Protein AF-A0A8B7E7L0-F1 (afdb_monomer)

Secondary structure (DSSP, 8-state):
-EE-TTT--EES-HHHHHHHTS---HHHHHHHHHHTT-S-----------------EE--STT---EES-HHHHHHSTTT-PPSSHHHHHHHHH-PBPPGGG--S---PPPP------PPP-

pLDDT: mean 72.21, std 15.39, range [36.0, 90.44]

Foldseek 3Di:
DDAAPPPRDDDPDQLVCCCPPVVDDNVVSVVVCVVVVVDDPPPPPPPPVPPPPLQFWAQPDPPGRATGSDVLVVCCDPVNVDDPDPVSVVRVVSIDGDDPVPDDDDDDHDDDDPDDPDDDDD

Sequence (122 aa):
MKVCPVCKWEVDDLPCHVREADNWSLESSLAVICQFRLRKQMKKKEKTKWKNLHYKKMCPLPNCYAVTKNIGEHLKSKKHGIKIGDEYYSLLKSAKHFDFNLNPKNIQESPKKFWFVLSPKK

Mean predicted aligned error: 17.68 Å

Solvent-accessible surface area (backbone atoms only — not comparable to full-atom values): 7968 Å² total; per-residue (Å²): 125,42,68,36,90,84,81,64,45,79,33,86,56,52,61,58,46,42,38,71,76,68,65,40,51,71,67,58,38,50,49,49,40,60,74,70,55,74,53,84,76,73,71,78,72,72,78,69,76,72,78,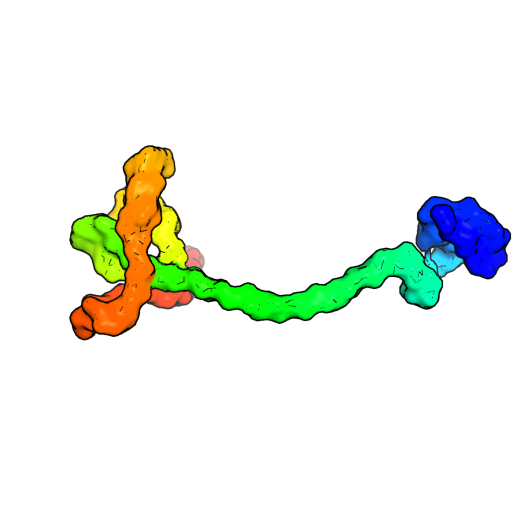80,73,62,59,38,26,34,49,65,51,89,98,40,84,49,67,34,69,51,58,73,60,52,41,49,30,91,88,60,56,50,62,92,50,73,68,46,54,51,45,61,67,63,36,47,73,58,57,85,91,76,64,76,99,76,72,78,73,73,78,74,86,75,79,82,86,74,80,87,78,132

Radius of gyration: 28.53 Å; Cα contacts (8 Å, |Δi|>4): 105; chains: 1; bounding box: 50×34×70 Å

Structure (mmCIF, N/CA/C/O backbone):
data_AF-A0A8B7E7L0-F1
#
_entry.id   AF-A0A8B7E7L0-F1
#
loop_
_atom_site.group_PDB
_atom_site.id
_atom_site.type_symbol
_atom_site.label_atom_id
_atom_site.label_alt_id
_atom_site.label_comp_id
_atom_site.label_asym_id
_atom_site.label_entity_id
_atom_site.label_seq_id
_atom_site.pdbx_PDB_ins_code
_atom_site.Cartn_x
_atom_site.Cartn_y
_atom_site.Cartn_z
_atom_site.occupancy
_atom_site.B_iso_or_equiv
_atom_site.auth_seq_id
_atom_site.auth_comp_id
_atom_site.auth_asym_id
_atom_site.auth_atom_id
_atom_site.pdbx_PDB_model_num
ATOM 1 N N . MET A 1 1 ? 7.589 -15.080 -34.681 1.00 61.31 1 MET A N 1
ATOM 2 C CA . MET A 1 1 ? 8.876 -14.783 -35.338 1.00 61.31 1 MET A CA 1
ATOM 3 C C . MET A 1 1 ? 8.735 -13.466 -36.088 1.00 61.31 1 MET A C 1
ATOM 5 O O . MET A 1 1 ? 7.628 -13.163 -36.530 1.00 61.31 1 MET A O 1
ATOM 9 N N . LYS A 1 2 ? 9.774 -12.626 -36.114 1.00 71.31 2 LYS A N 1
ATOM 10 C CA . LYS A 1 2 ? 9.740 -11.278 -36.709 1.00 71.31 2 LYS A CA 1
ATOM 11 C C . LYS A 1 2 ? 10.764 -11.219 -37.839 1.00 71.31 2 LYS A C 1
ATOM 13 O O . LYS A 1 2 ? 11.889 -11.653 -37.644 1.00 71.31 2 LYS A O 1
ATOM 18 N N . VAL A 1 3 ? 10.392 -10.673 -38.992 1.00 79.69 3 VAL A N 1
ATOM 19 C CA . VAL A 1 3 ? 11.320 -10.513 -40.121 1.00 79.69 3 VAL A CA 1
ATOM 20 C C . VAL A 1 3 ? 12.062 -9.189 -39.981 1.00 79.69 3 VAL A C 1
ATOM 22 O O . VAL A 1 3 ? 11.444 -8.149 -39.733 1.00 79.69 3 VAL A O 1
ATOM 25 N N . CYS A 1 4 ? 13.381 -9.218 -40.140 1.00 77.00 4 CYS A N 1
ATOM 26 C CA . CYS A 1 4 ? 14.191 -8.012 -40.161 1.00 77.00 4 CYS A CA 1
ATOM 27 C C . CYS A 1 4 ? 13.960 -7.204 -41.448 1.00 77.00 4 CYS A C 1
ATOM 29 O O . CYS A 1 4 ? 14.048 -7.765 -42.538 1.00 77.00 4 C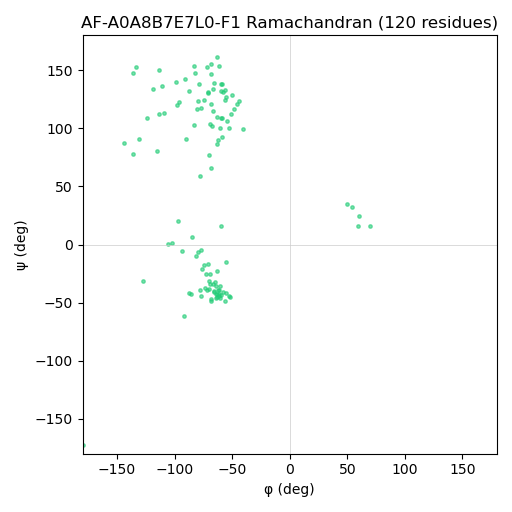YS A O 1
ATOM 31 N N . PRO A 1 5 ? 13.701 -5.884 -41.370 1.00 73.62 5 PRO A N 1
ATOM 32 C CA . PRO A 1 5 ? 13.477 -5.067 -42.562 1.00 73.62 5 PRO A CA 1
ATOM 33 C C . PRO A 1 5 ? 14.748 -4.826 -43.391 1.00 73.62 5 PRO A C 1
ATOM 35 O O . PRO A 1 5 ? 14.636 -4.431 -44.548 1.00 73.62 5 PRO A O 1
ATOM 38 N N . VAL A 1 6 ? 15.935 -5.056 -42.818 1.00 75.81 6 VAL A N 1
ATOM 39 C CA . VAL A 1 6 ? 17.230 -4.812 -43.473 1.00 75.81 6 VAL A CA 1
ATOM 40 C C . VAL A 1 6 ? 17.715 -6.075 -44.181 1.00 75.81 6 VAL A C 1
ATOM 42 O O . VAL A 1 6 ? 17.821 -6.101 -45.405 1.00 75.81 6 VAL A O 1
ATOM 45 N N . CYS A 1 7 ? 17.933 -7.153 -43.429 1.00 79.19 7 CYS A N 1
ATOM 46 C CA . CYS A 1 7 ? 18.496 -8.401 -43.952 1.00 79.19 7 CYS A CA 1
ATOM 47 C C . CYS A 1 7 ? 17.439 -9.441 -44.377 1.00 79.19 7 CYS A C 1
ATOM 49 O O . CYS A 1 7 ? 17.788 -10.479 -44.933 1.00 79.19 7 CYS A O 1
ATOM 51 N N . LYS A 1 8 ? 16.144 -9.178 -44.131 1.00 80.25 8 LYS A N 1
ATOM 52 C CA . LYS A 1 8 ? 15.006 -10.072 -44.438 1.00 80.25 8 LYS A CA 1
ATOM 53 C C . LYS A 1 8 ? 15.058 -11.448 -43.764 1.00 80.25 8 LYS A C 1
ATOM 55 O O . LYS A 1 8 ? 14.307 -12.338 -44.152 1.00 80.25 8 LYS A O 1
ATOM 60 N N . TRP A 1 9 ? 15.895 -11.628 -42.744 1.00 82.81 9 TRP A N 1
ATOM 61 C CA . TRP A 1 9 ? 15.937 -12.861 -41.959 1.00 82.81 9 TRP A CA 1
ATOM 62 C C . TRP A 1 9 ? 14.853 -12.893 -40.886 1.00 82.81 9 TRP A C 1
ATOM 64 O O . TRP A 1 9 ? 14.474 -11.861 -40.323 1.00 82.81 9 TRP A O 1
ATOM 74 N N . GLU A 1 10 ? 14.356 -14.094 -40.604 1.00 81.56 10 GLU A N 1
ATOM 75 C CA . GLU A 1 10 ? 13.456 -14.346 -39.486 1.00 81.56 10 GLU A CA 1
ATOM 76 C C . GLU A 1 10 ? 14.252 -14.459 -38.190 1.00 81.56 10 GLU A C 1
ATOM 78 O O . GLU A 1 10 ? 15.165 -15.271 -38.069 1.00 81.56 10 GLU A O 1
ATOM 83 N N . VAL A 1 11 ? 13.899 -13.622 -37.217 1.00 78.81 11 VAL A N 1
ATOM 84 C CA . VAL A 1 11 ? 14.577 -13.539 -35.925 1.00 78.81 11 VAL A CA 1
ATOM 85 C C . VAL A 1 11 ? 13.568 -13.451 -34.783 1.00 78.81 11 VAL A C 1
ATOM 87 O O . VAL A 1 11 ? 12.478 -12.876 -34.910 1.00 78.81 11 VAL A O 1
ATOM 90 N N . ASP A 1 12 ? 13.929 -14.023 -33.637 1.00 75.81 12 ASP A N 1
ATOM 91 C CA . ASP A 1 12 ? 13.108 -13.965 -32.424 1.00 75.81 12 ASP A CA 1
ATOM 92 C C . ASP A 1 12 ? 13.223 -12.603 -31.728 1.00 75.81 12 ASP A C 1
ATOM 94 O O . ASP A 1 12 ? 12.208 -11.986 -31.378 1.00 75.81 12 ASP A O 1
ATOM 98 N N . ASP A 1 13 ? 14.450 -12.086 -31.613 1.00 76.88 13 ASP A N 1
ATOM 99 C CA . ASP A 1 13 ? 14.747 -10.782 -31.018 1.00 76.88 13 ASP A CA 1
ATOM 100 C C . ASP A 1 13 ? 15.328 -9.797 -32.041 1.00 76.88 13 ASP A C 1
ATOM 102 O O . ASP A 1 13 ? 16.534 -9.560 -32.129 1.00 76.88 13 ASP A O 1
ATOM 106 N N . LEU A 1 14 ? 14.431 -9.196 -32.826 1.00 78.25 14 LEU A N 1
ATOM 107 C CA . LEU A 1 14 ? 14.784 -8.180 -33.818 1.00 78.25 14 LEU A CA 1
ATOM 108 C C . LEU A 1 14 ? 15.639 -7.009 -33.271 1.00 78.25 14 LEU A C 1
ATOM 110 O O . LEU A 1 14 ? 16.605 -6.646 -33.935 1.00 78.25 14 LEU A O 1
ATOM 114 N N . PRO A 1 15 ? 15.337 -6.404 -32.102 1.00 76.81 15 PRO A N 1
ATOM 115 C CA . PRO A 1 15 ? 16.190 -5.378 -31.498 1.00 76.81 15 PRO A CA 1
ATOM 116 C C . PRO A 1 15 ? 17.656 -5.790 -31.335 1.00 76.81 15 PRO A C 1
ATOM 118 O O . PRO A 1 15 ? 18.546 -4.986 -31.607 1.00 76.81 15 PRO A O 1
ATOM 121 N N . CYS A 1 16 ? 17.895 -7.012 -30.854 1.00 82.06 16 CYS A N 1
ATOM 122 C CA . CYS A 1 16 ? 19.243 -7.533 -30.646 1.00 82.06 16 CYS A CA 1
ATOM 123 C C . CYS A 1 16 ? 19.931 -7.746 -31.994 1.00 82.06 16 CYS A C 1
ATOM 125 O O . CYS A 1 16 ? 21.011 -7.216 -32.237 1.00 82.06 16 CYS A O 1
ATOM 127 N N . HIS A 1 17 ? 19.224 -8.406 -32.912 1.00 84.88 17 HIS A N 1
ATOM 128 C CA . HIS A 1 17 ? 19.721 -8.706 -34.246 1.00 84.88 17 HIS A CA 1
ATOM 129 C C . HIS A 1 17 ? 20.160 -7.455 -35.021 1.00 84.88 17 HIS A C 1
ATOM 131 O O . HIS A 1 17 ? 21.266 -7.411 -35.541 1.00 84.88 17 HIS A O 1
ATOM 137 N N . VAL A 1 18 ? 19.335 -6.409 -35.050 1.00 83.12 18 VAL A N 1
ATOM 138 C CA . VAL A 1 18 ? 19.625 -5.180 -35.810 1.00 83.12 18 VAL A CA 1
ATOM 139 C C . VAL A 1 18 ? 20.796 -4.386 -35.199 1.00 83.12 18 VAL A C 1
ATOM 141 O O . VAL A 1 18 ? 21.500 -3.658 -35.897 1.00 83.12 18 VAL A O 1
ATOM 144 N N . ARG A 1 19 ? 21.056 -4.538 -33.894 1.00 81.62 19 ARG A N 1
ATOM 145 C CA . ARG A 1 19 ? 22.224 -3.928 -33.239 1.00 81.62 19 ARG A CA 1
ATOM 146 C C . ARG A 1 19 ? 23.517 -4.689 -33.518 1.00 81.62 19 ARG A C 1
ATOM 148 O O . ARG A 1 19 ? 24.546 -4.050 -33.689 1.00 81.62 19 ARG A O 1
ATOM 155 N N . GLU A 1 20 ? 23.463 -6.017 -33.539 1.00 84.62 20 GLU A N 1
ATOM 156 C CA . GLU A 1 20 ? 24.647 -6.874 -33.680 1.00 84.62 20 GLU A CA 1
ATOM 157 C C . GLU A 1 20 ? 25.027 -7.140 -35.141 1.00 84.62 20 GLU A C 1
ATOM 159 O O . GLU A 1 20 ? 26.205 -7.100 -35.478 1.00 84.62 20 GLU A O 1
ATOM 164 N N . ALA A 1 21 ? 24.046 -7.393 -36.012 1.00 83.25 21 ALA A N 1
ATOM 165 C CA . ALA A 1 21 ? 24.279 -7.712 -37.419 1.00 83.25 21 ALA A CA 1
ATOM 166 C C . ALA A 1 21 ? 24.411 -6.453 -38.288 1.00 83.25 21 ALA A C 1
ATOM 168 O O . ALA A 1 21 ? 25.299 -6.377 -39.133 1.00 83.25 21 ALA A O 1
ATOM 169 N N . ASP A 1 22 ? 23.555 -5.452 -38.057 1.00 77.19 22 ASP A N 1
ATOM 170 C CA . ASP A 1 22 ? 23.482 -4.253 -38.901 1.00 77.19 22 ASP A CA 1
ATOM 171 C C . ASP A 1 22 ? 24.175 -3.021 -38.275 1.00 77.19 22 ASP A C 1
ATOM 173 O O . ASP A 1 22 ? 24.181 -1.947 -38.875 1.00 77.19 22 ASP A O 1
ATOM 177 N N . ASN A 1 23 ? 24.781 -3.148 -37.083 1.00 84.38 23 ASN A N 1
ATOM 178 C CA . ASN A 1 23 ? 25.456 -2.064 -36.341 1.00 84.38 23 ASN A CA 1
ATOM 179 C C . ASN A 1 23 ? 24.584 -0.821 -36.095 1.00 84.38 23 ASN A C 1
ATOM 181 O O . ASN A 1 23 ? 25.067 0.315 -36.061 1.00 84.38 23 ASN A O 1
ATOM 185 N N . TRP A 1 24 ? 23.277 -1.008 -35.923 1.00 83.88 24 TRP A N 1
ATOM 186 C CA . TRP A 1 24 ? 22.395 0.122 -35.668 1.00 83.88 24 TRP A CA 1
ATOM 187 C C . TRP A 1 24 ? 22.643 0.743 -34.298 1.00 83.88 24 TRP A C 1
ATOM 189 O O . TRP A 1 24 ? 22.888 0.062 -33.298 1.00 83.88 24 TRP A O 1
ATOM 199 N N . SER A 1 25 ? 22.462 2.062 -34.237 1.00 84.38 25 SER A N 1
ATOM 200 C CA . SER A 1 25 ? 22.408 2.767 -32.962 1.00 84.38 25 SER A CA 1
ATOM 201 C C . SER A 1 25 ? 21.227 2.269 -32.117 1.00 84.38 25 SER A C 1
ATOM 203 O O . SER A 1 25 ? 20.196 1.819 -32.636 1.00 84.38 25 SER A O 1
ATOM 205 N N . LEU A 1 26 ? 21.350 2.385 -30.791 1.00 80.19 26 LEU A N 1
ATOM 206 C CA . LEU A 1 26 ? 20.265 2.034 -29.874 1.00 80.19 26 LEU A CA 1
ATOM 207 C C . LEU A 1 26 ? 18.980 2.800 -30.224 1.00 80.19 26 LEU A C 1
ATOM 209 O O . LEU A 1 26 ? 17.903 2.209 -30.257 1.00 80.19 26 LEU A O 1
ATOM 213 N N . GLU A 1 27 ? 19.097 4.084 -30.551 1.00 80.56 27 GLU A N 1
ATOM 214 C CA . GLU A 1 27 ? 17.965 4.940 -30.900 1.00 80.56 27 GLU A CA 1
ATOM 215 C C . GLU A 1 27 ? 17.267 4.474 -32.187 1.00 80.56 27 GLU A C 1
ATOM 217 O O . GLU A 1 27 ? 16.048 4.287 -32.199 1.00 80.56 27 GLU A O 1
ATOM 222 N N . SER A 1 28 ? 18.040 4.162 -33.232 1.00 79.88 28 SER A N 1
ATOM 223 C CA . SER A 1 28 ? 17.521 3.624 -34.497 1.00 79.88 28 SER A CA 1
ATOM 224 C C . SER A 1 28 ? 16.851 2.260 -34.302 1.00 79.88 28 SER A C 1
ATOM 226 O O . SER A 1 28 ? 15.762 2.017 -34.828 1.00 79.88 28 SER A O 1
ATOM 228 N N . SER A 1 29 ? 17.457 1.378 -33.497 1.00 78.44 29 SER A N 1
ATOM 229 C CA . SER A 1 29 ? 16.891 0.053 -33.203 1.00 78.44 29 SER A CA 1
ATOM 230 C C . SER A 1 29 ? 15.543 0.163 -32.476 1.00 78.44 29 SER A C 1
ATOM 232 O O . SER A 1 29 ? 14.593 -0.554 -32.795 1.00 78.44 29 SER A O 1
ATOM 234 N N . LEU A 1 30 ? 15.410 1.122 -31.552 1.00 75.81 30 LEU A N 1
ATOM 235 C CA . LEU A 1 30 ? 14.167 1.388 -30.830 1.00 75.81 30 LEU A CA 1
ATOM 236 C C . LEU A 1 30 ? 13.090 2.007 -31.728 1.00 75.81 30 LEU A C 1
ATOM 238 O O . LEU A 1 30 ? 11.917 1.633 -31.616 1.00 75.81 30 LEU A O 1
ATOM 242 N N . ALA A 1 31 ? 13.475 2.903 -32.640 1.00 77.94 31 ALA A N 1
ATOM 243 C CA . ALA A 1 31 ? 12.561 3.525 -33.594 1.00 77.94 31 ALA A CA 1
ATOM 244 C C . ALA A 1 31 ? 11.877 2.485 -34.497 1.00 77.94 31 ALA A C 1
ATOM 246 O O . ALA A 1 31 ? 10.65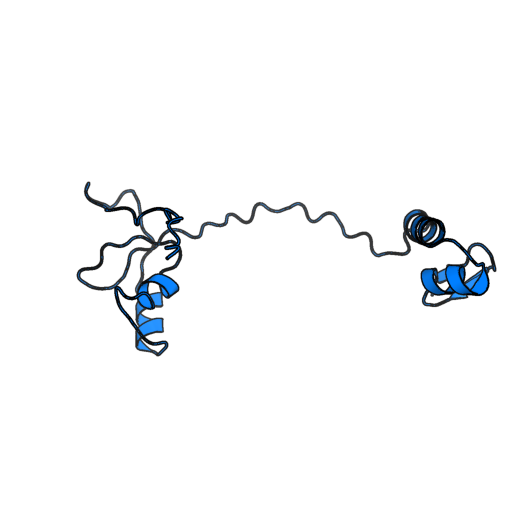5 2.519 -34.655 1.00 77.94 31 ALA A O 1
ATOM 247 N N . VAL A 1 32 ? 12.623 1.495 -34.999 1.00 76.62 32 VAL A N 1
ATOM 248 C CA . VAL A 1 32 ? 12.062 0.406 -35.817 1.00 76.62 32 VAL A CA 1
ATOM 249 C C . VAL A 1 32 ? 11.109 -0.483 -35.025 1.00 76.62 32 VAL A C 1
ATOM 251 O O . VAL A 1 32 ? 10.026 -0.809 -35.507 1.00 76.62 32 VAL A O 1
ATOM 254 N N . ILE A 1 33 ? 11.414 -0.811 -33.769 1.00 73.31 33 ILE A N 1
ATOM 255 C CA . ILE A 1 33 ? 10.472 -1.566 -32.922 1.00 73.31 33 ILE A CA 1
ATOM 256 C C . ILE A 1 33 ? 9.130 -0.831 -32.789 1.00 73.31 33 ILE A C 1
ATOM 258 O O . ILE A 1 33 ? 8.069 -1.468 -32.814 1.00 73.31 33 ILE A O 1
ATOM 262 N N . CYS A 1 34 ? 9.176 0.496 -32.635 1.00 68.19 34 CYS A N 1
ATOM 263 C CA . CYS A 1 34 ? 7.994 1.350 -32.550 1.00 68.19 34 CYS A CA 1
ATOM 264 C C . CYS A 1 34 ? 7.238 1.419 -33.884 1.00 68.19 34 CYS A C 1
ATOM 266 O O . CYS A 1 34 ? 6.020 1.225 -33.896 1.00 68.19 34 CYS A O 1
ATOM 268 N N . GLN A 1 35 ? 7.946 1.635 -34.996 1.00 73.94 35 GLN A N 1
ATOM 269 C CA . GLN A 1 35 ? 7.368 1.752 -36.338 1.00 73.94 35 GLN A CA 1
ATOM 270 C C . GLN A 1 35 ? 6.683 0.455 -36.785 1.00 73.94 35 GLN A C 1
ATOM 272 O O . GLN A 1 35 ? 5.542 0.481 -37.241 1.00 73.94 35 GLN A O 1
ATOM 277 N N . PHE A 1 36 ? 7.328 -0.691 -36.567 1.00 71.75 36 PHE A N 1
ATOM 278 C CA . PHE A 1 36 ? 6.799 -2.004 -36.945 1.00 71.75 36 PHE A CA 1
ATOM 279 C C . PHE A 1 36 ? 5.847 -2.603 -35.893 1.00 71.75 36 PHE A C 1
ATOM 281 O O . PHE A 1 36 ? 5.424 -3.750 -36.019 1.00 71.75 36 PHE A O 1
ATOM 288 N N . ARG A 1 37 ? 5.490 -1.842 -34.842 1.00 67.12 37 ARG A N 1
ATOM 289 C CA . ARG A 1 37 ? 4.585 -2.261 -33.749 1.00 67.12 37 ARG A CA 1
ATOM 290 C C . ARG A 1 37 ? 4.950 -3.625 -33.143 1.00 67.12 37 ARG A C 1
ATOM 292 O O . ARG A 1 37 ? 4.085 -4.381 -32.708 1.00 67.12 37 ARG A O 1
ATOM 299 N N . LEU A 1 38 ? 6.245 -3.932 -33.072 1.00 67.75 38 LEU A N 1
ATOM 300 C CA . LEU A 1 38 ? 6.753 -5.248 -32.659 1.00 67.75 38 LEU A CA 1
ATOM 301 C C . LEU A 1 38 ? 6.703 -5.473 -31.142 1.00 67.75 38 LEU A C 1
ATOM 303 O O . LEU A 1 38 ? 7.021 -6.565 -30.658 1.00 67.75 38 LEU A O 1
ATOM 307 N N . ARG A 1 39 ? 6.308 -4.446 -30.383 1.00 65.44 39 ARG A N 1
ATOM 308 C CA . ARG A 1 39 ? 5.900 -4.553 -28.981 1.00 65.44 39 ARG A CA 1
ATOM 309 C C . ARG A 1 39 ? 4.383 -4.585 -28.902 1.00 65.44 39 ARG A C 1
ATOM 311 O O . ARG A 1 39 ? 3.705 -3.808 -29.572 1.00 65.44 39 ARG A O 1
ATOM 318 N N . LYS A 1 40 ? 3.859 -5.430 -28.007 1.00 62.53 40 LYS A N 1
ATOM 319 C CA . LYS A 1 40 ? 2.450 -5.405 -27.609 1.00 62.53 40 LYS A CA 1
ATOM 320 C C . LYS A 1 40 ? 2.114 -3.968 -27.228 1.00 62.53 40 LYS A C 1
ATOM 322 O O . LYS A 1 40 ? 2.658 -3.461 -26.246 1.00 62.53 40 LYS A O 1
ATOM 327 N N . GLN A 1 41 ? 1.269 -3.304 -28.016 1.00 59.81 41 GLN A N 1
ATOM 328 C CA . GLN A 1 41 ? 0.797 -1.983 -27.640 1.00 59.81 41 GLN A CA 1
ATOM 329 C C . GLN A 1 41 ? 0.077 -2.148 -26.310 1.00 59.81 41 GLN A C 1
ATOM 331 O O . GLN A 1 41 ? -0.976 -2.787 -26.224 1.00 59.81 41 GLN A O 1
ATOM 336 N N . MET A 1 42 ? 0.699 -1.638 -25.250 1.00 60.34 42 MET A N 1
ATOM 337 C CA . MET A 1 42 ? 0.046 -1.496 -23.967 1.00 60.34 42 MET A CA 1
ATOM 338 C C . MET A 1 42 ? -1.124 -0.565 -24.254 1.00 60.34 42 MET A C 1
ATOM 340 O O . MET A 1 42 ? -0.919 0.640 -24.404 1.00 60.34 42 MET A O 1
ATOM 344 N N . LYS A 1 43 ? -2.341 -1.114 -24.411 1.00 62.12 43 LYS A N 1
ATOM 345 C CA . LYS A 1 43 ? -3.555 -0.295 -24.394 1.00 62.12 43 LYS A CA 1
ATOM 346 C C . LYS A 1 43 ? -3.374 0.615 -23.191 1.00 62.12 43 LYS A C 1
ATOM 348 O O . LYS A 1 43 ? -3.126 0.092 -22.099 1.00 62.12 43 LYS A O 1
ATOM 353 N N . LYS A 1 44 ? -3.383 1.939 -23.396 1.00 58.12 44 LYS A N 1
ATOM 354 C CA . LYS A 1 44 ? -3.406 2.895 -22.288 1.00 58.12 44 LYS A CA 1
ATOM 355 C C . LYS A 1 44 ? -4.594 2.450 -21.454 1.00 58.12 44 LYS A C 1
ATOM 357 O O . LYS A 1 44 ? -5.729 2.659 -21.866 1.00 58.12 44 LYS A O 1
ATOM 362 N N . LYS A 1 45 ? -4.341 1.725 -20.360 1.00 58.50 45 LYS A N 1
ATOM 363 C CA . LYS A 1 45 ? -5.380 1.428 -19.390 1.00 58.50 45 LYS A CA 1
ATOM 364 C C . LYS A 1 45 ? -5.811 2.818 -18.976 1.00 58.50 45 LYS A C 1
ATOM 366 O O . LYS A 1 45 ? -5.002 3.542 -18.387 1.00 58.50 45 LYS A O 1
ATOM 371 N N . GLU A 1 46 ? -7.006 3.233 -19.393 1.00 60.69 46 GLU A N 1
ATOM 372 C CA . GLU A 1 46 ? -7.643 4.381 -18.779 1.00 60.69 46 GLU A CA 1
ATOM 373 C C . GLU A 1 46 ? -7.437 4.170 -17.292 1.00 60.69 46 GLU A C 1
ATOM 375 O O . GLU A 1 46 ? -7.685 3.074 -16.775 1.00 60.69 46 GLU A O 1
ATOM 380 N N . LYS A 1 47 ? -6.825 5.156 -16.635 1.00 57.91 47 LYS A N 1
ATOM 381 C CA . LYS A 1 47 ? -6.718 5.140 -15.189 1.00 57.91 47 LYS A CA 1
ATOM 382 C C . LYS A 1 47 ? -8.164 5.198 -14.723 1.00 57.91 47 LYS A C 1
ATOM 384 O O . LYS A 1 47 ? -8.695 6.288 -14.525 1.00 57.91 47 LYS A O 1
ATOM 389 N N . THR A 1 48 ? -8.826 4.047 -14.609 1.00 56.34 48 THR A N 1
ATOM 390 C CA . THR A 1 48 ? -10.045 3.927 -13.835 1.00 56.34 48 THR A CA 1
ATOM 391 C C . THR A 1 48 ? -9.673 4.601 -12.534 1.00 56.34 48 THR A C 1
ATOM 393 O O . THR A 1 48 ? -8.681 4.237 -11.905 1.00 56.34 48 THR A O 1
ATOM 396 N N . LYS A 1 49 ? -10.337 5.711 -12.203 1.00 53.19 49 LYS A N 1
ATOM 397 C CA . LYS A 1 49 ? -10.227 6.291 -10.871 1.00 53.19 49 LYS A CA 1
ATOM 398 C C . LYS A 1 49 ? -10.711 5.172 -9.965 1.00 53.19 49 LYS A C 1
ATOM 400 O O . LYS A 1 49 ? -11.915 5.016 -9.786 1.00 53.19 49 LYS A O 1
ATOM 405 N N . TRP A 1 50 ? -9.792 4.345 -9.469 1.00 50.69 50 TRP A N 1
ATOM 406 C CA . TRP A 1 50 ? -10.057 3.455 -8.360 1.00 50.69 50 TRP A CA 1
ATOM 407 C C . TRP A 1 50 ? -10.573 4.414 -7.305 1.00 50.69 50 TRP A C 1
ATOM 409 O O . TRP A 1 50 ? -9.834 5.285 -6.835 1.00 50.69 50 TRP A O 1
ATOM 419 N N . LYS A 1 51 ? -11.887 4.379 -7.062 1.00 52.16 51 LYS A N 1
ATOM 420 C CA . LYS A 1 51 ? -12.486 5.093 -5.950 1.00 52.16 51 LYS A CA 1
ATOM 421 C C . LYS A 1 51 ? -11.841 4.434 -4.745 1.00 52.16 51 LYS A C 1
ATOM 423 O O . LYS A 1 51 ? -12.316 3.408 -4.276 1.00 52.16 51 LYS A O 1
ATOM 428 N N . ASN A 1 52 ? -10.706 4.980 -4.312 1.00 52.12 52 ASN A N 1
ATOM 429 C CA . ASN A 1 52 ? -10.021 4.643 -3.076 1.00 52.12 52 ASN A CA 1
ATOM 430 C C . ASN A 1 52 ? -10.908 5.143 -1.939 1.00 52.12 52 ASN A C 1
ATOM 432 O O . ASN A 1 52 ? -10.579 6.068 -1.200 1.00 52.12 52 ASN A O 1
ATOM 436 N N . LEU A 1 53 ? -12.079 4.528 -1.836 1.00 54.25 53 LEU A N 1
ATOM 437 C CA . LEU A 1 53 ? -13.006 4.603 -0.736 1.00 54.25 53 LEU A CA 1
ATOM 438 C C . LEU A 1 53 ? -12.441 3.682 0.347 1.00 54.25 53 LEU A C 1
ATOM 440 O O . LEU A 1 53 ? -13.059 2.723 0.794 1.00 54.25 53 LEU A O 1
ATOM 444 N N . HIS A 1 54 ? -11.216 3.980 0.786 1.00 60.72 54 HIS A N 1
ATOM 445 C CA . HIS A 1 54 ? -10.787 3.596 2.119 1.00 60.72 54 HIS A CA 1
ATOM 446 C C . HIS A 1 54 ? -11.589 4.477 3.071 1.00 60.72 54 HIS A C 1
ATOM 448 O O . HIS A 1 54 ? -11.113 5.518 3.536 1.00 60.72 54 HIS A O 1
ATOM 454 N N . TYR A 1 55 ? -12.858 4.103 3.254 1.00 73.12 55 TYR A N 1
ATOM 455 C CA . TYR A 1 55 ? -13.727 4.694 4.249 1.00 73.12 55 TYR A CA 1
ATOM 456 C C . TYR A 1 55 ? -12.969 4.674 5.565 1.00 73.12 55 TYR A C 1
ATOM 458 O O . TYR A 1 55 ? -12.396 3.649 5.950 1.00 73.12 55 TYR A O 1
ATOM 466 N N . LYS A 1 56 ? -12.899 5.837 6.218 1.00 83.31 56 LYS A N 1
ATOM 467 C CA . LYS A 1 56 ? -12.305 5.890 7.545 1.00 83.31 56 LYS A CA 1
ATOM 468 C C . LYS A 1 56 ? -13.117 4.939 8.428 1.00 83.31 56 LYS A C 1
ATOM 470 O O . LYS A 1 56 ? -14.340 4.884 8.318 1.00 83.31 56 LYS A O 1
ATOM 475 N N . LYS A 1 57 ? -12.442 4.175 9.269 1.00 85.88 57 LYS A N 1
ATOM 476 C CA . LYS A 1 57 ? -13.071 3.283 10.236 1.00 85.88 57 LYS A CA 1
ATOM 477 C C . LYS A 1 57 ? -12.777 3.792 11.641 1.00 85.88 57 LYS A C 1
ATOM 479 O O . LYS A 1 57 ? -11.735 4.414 11.870 1.00 85.88 57 LYS A O 1
ATOM 484 N N . MET A 1 58 ? -13.692 3.532 12.563 1.00 86.69 58 MET A N 1
ATOM 485 C CA . MET A 1 58 ? -13.518 3.874 13.972 1.00 86.69 58 MET A CA 1
ATOM 486 C C . MET A 1 58 ? -12.870 2.709 14.718 1.00 86.69 58 MET A C 1
ATOM 488 O O . MET A 1 58 ? -13.143 1.545 14.414 1.00 86.69 58 MET A O 1
ATOM 492 N N . CYS A 1 59 ? -11.980 3.021 15.659 1.00 87.88 59 CYS A N 1
ATOM 493 C CA . CYS A 1 59 ? -11.349 2.001 16.484 1.00 87.88 59 CYS A CA 1
ATOM 494 C C . CYS A 1 59 ? -12.420 1.211 17.266 1.00 87.88 59 CYS A C 1
ATOM 496 O O . CYS A 1 59 ? -13.311 1.822 17.852 1.00 87.88 59 CYS A O 1
ATOM 498 N N . PRO A 1 60 ? -12.359 -0.133 17.271 1.00 87.12 60 PRO A N 1
ATOM 499 C CA . PRO A 1 60 ? -13.330 -0.977 17.968 1.00 87.12 60 PRO A CA 1
ATOM 500 C C . PRO A 1 60 ? -13.075 -1.090 19.479 1.00 87.12 60 PRO A C 1
ATOM 502 O O . PRO A 1 60 ? -13.863 -1.723 20.177 1.00 87.12 60 PRO A O 1
ATOM 505 N N . LEU A 1 61 ? -11.963 -0.549 19.988 1.00 86.12 61 LEU A N 1
ATOM 506 C CA . LEU A 1 61 ? -11.598 -0.682 21.395 1.00 86.12 61 LEU A CA 1
ATOM 507 C C . LEU A 1 61 ? -12.393 0.291 22.274 1.00 86.12 61 LEU A C 1
ATOM 509 O O . LEU A 1 61 ? -12.508 1.473 21.926 1.00 86.12 61 LEU A O 1
ATOM 513 N N . PRO A 1 62 ? -12.877 -0.162 23.446 1.00 76.38 62 PRO A N 1
ATOM 514 C CA . PRO A 1 62 ? -13.467 0.736 24.425 1.00 76.38 62 PRO A CA 1
ATOM 515 C C . PRO A 1 62 ? -12.415 1.771 24.841 1.00 76.38 62 PRO A C 1
ATOM 517 O O . PRO A 1 62 ? -11.241 1.446 25.010 1.00 76.38 62 PRO A O 1
ATOM 520 N N . ASN A 1 63 ? -12.828 3.030 24.973 1.00 80.25 63 ASN A N 1
ATOM 521 C CA . ASN A 1 63 ? -11.959 4.179 25.265 1.00 80.25 63 ASN A CA 1
ATOM 522 C C . ASN A 1 63 ? -11.002 4.606 24.134 1.00 80.25 63 ASN A C 1
ATOM 524 O O . ASN A 1 63 ? -10.097 5.406 24.374 1.00 80.25 63 ASN A O 1
ATOM 528 N N . CYS A 1 64 ? -11.214 4.156 22.890 1.00 82.62 64 CYS A N 1
ATOM 529 C CA . CYS A 1 64 ? -10.529 4.719 21.7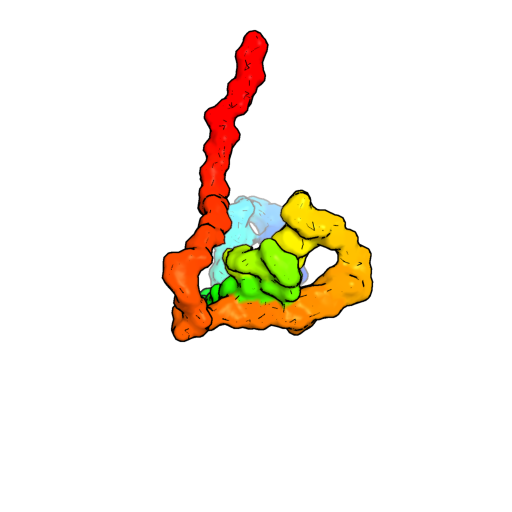27 1.00 82.62 64 CYS A CA 1
ATOM 530 C C . CYS A 1 64 ? -11.506 5.220 20.661 1.00 82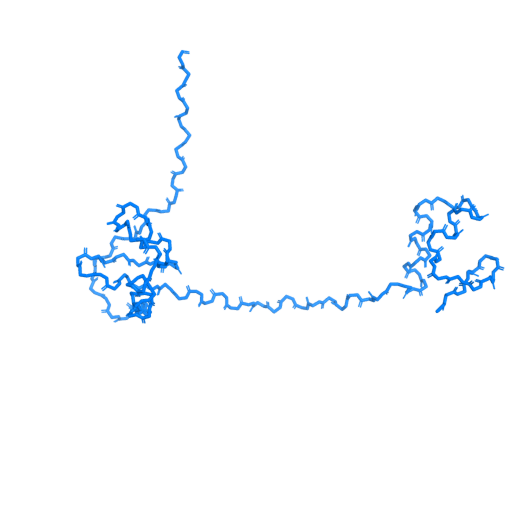.62 64 CYS A C 1
ATOM 532 O O . CYS A 1 64 ? -12.101 4.449 19.918 1.00 82.62 64 CYS A O 1
ATOM 534 N N . TYR A 1 65 ? -11.600 6.541 20.522 1.00 82.44 65 TYR A N 1
ATOM 535 C CA . TYR A 1 65 ? -12.458 7.204 19.532 1.00 82.44 65 TYR A CA 1
ATOM 536 C C . TYR A 1 65 ? -11.698 7.601 18.257 1.00 82.44 65 TYR A C 1
ATOM 538 O O . TYR A 1 65 ? -12.111 8.491 17.515 1.00 82.44 65 TYR A O 1
ATOM 546 N N . ALA A 1 66 ? -10.545 6.975 18.004 1.00 82.75 66 ALA A N 1
ATOM 547 C CA . ALA A 1 66 ? -9.722 7.306 16.851 1.00 82.75 66 ALA A CA 1
ATOM 548 C C . ALA A 1 66 ? -10.383 6.834 15.549 1.00 82.75 66 ALA A C 1
ATOM 550 O O . ALA A 1 66 ? -10.765 5.672 15.401 1.00 82.75 66 ALA A O 1
ATOM 551 N N . VAL A 1 67 ? -10.448 7.739 14.574 1.00 85.88 67 VAL A N 1
ATOM 552 C CA . VAL A 1 67 ? -10.984 7.470 13.239 1.00 85.88 67 VAL A CA 1
ATOM 553 C C . VAL A 1 67 ? -9.830 7.465 12.241 1.00 85.88 67 VAL A C 1
ATOM 555 O O . VAL A 1 67 ? -9.195 8.493 11.996 1.00 85.88 67 VAL A O 1
ATOM 558 N N . THR A 1 68 ? -9.528 6.306 11.658 1.00 84.31 68 THR A N 1
ATOM 559 C CA . THR A 1 68 ? -8.346 6.129 10.800 1.00 84.31 68 THR A CA 1
ATOM 560 C C . THR A 1 68 ? -8.692 5.401 9.507 1.00 84.31 68 THR A C 1
ATOM 562 O O . THR A 1 68 ? -9.638 4.621 9.437 1.00 84.31 68 THR A O 1
ATOM 565 N N . LYS A 1 69 ? -7.918 5.651 8.445 1.00 84.31 69 LYS A N 1
ATOM 566 C CA . LYS A 1 69 ? -8.035 4.882 7.193 1.00 84.31 69 LYS A CA 1
ATOM 567 C C . LYS A 1 69 ? -7.480 3.462 7.336 1.00 84.31 69 LYS A C 1
ATOM 569 O O . LYS A 1 69 ? -7.884 2.576 6.595 1.00 84.31 69 LYS A O 1
ATOM 574 N N . ASN A 1 70 ? -6.554 3.263 8.274 1.00 87.06 70 ASN A N 1
ATOM 575 C CA . ASN A 1 70 ? -5.871 2.000 8.503 1.00 87.06 70 ASN A CA 1
ATOM 576 C C . ASN A 1 70 ? -5.899 1.637 9.993 1.00 87.06 70 ASN A C 1
ATOM 578 O O . ASN A 1 70 ? -4.998 1.986 10.756 1.00 87.06 70 ASN A O 1
ATOM 582 N N . ILE A 1 71 ? -6.936 0.903 10.396 1.00 88.19 71 ILE A N 1
ATOM 583 C CA . ILE A 1 71 ? -7.063 0.418 11.775 1.00 88.19 71 ILE A CA 1
ATOM 584 C C . ILE A 1 71 ? -5.964 -0.579 12.121 1.00 88.19 71 ILE A C 1
ATOM 586 O O . ILE A 1 71 ? -5.505 -0.602 13.256 1.00 88.19 71 ILE A O 1
ATOM 590 N N . GLY A 1 72 ? -5.489 -1.366 11.156 1.00 87.19 72 GLY A N 1
ATOM 591 C CA . GLY A 1 72 ? -4.450 -2.353 11.418 1.00 87.19 72 GLY A CA 1
ATOM 592 C C . GLY A 1 72 ? -3.150 -1.728 11.912 1.00 87.19 72 GLY A C 1
ATOM 593 O O . GLY A 1 72 ? -2.527 -2.267 12.821 1.00 87.19 72 GLY A O 1
ATOM 594 N N . GLU A 1 73 ? -2.765 -0.586 11.348 1.00 88.31 73 GLU A N 1
ATOM 595 C CA . GLU A 1 73 ? -1.621 0.201 11.816 1.00 88.31 73 GLU A CA 1
ATOM 596 C C . GLU A 1 73 ? -1.923 0.889 13.152 1.00 88.31 73 GLU A C 1
ATOM 598 O O . GLU A 1 73 ? -1.081 0.905 14.047 1.00 88.31 73 GLU A O 1
ATOM 603 N N . HIS A 1 74 ? -3.146 1.391 13.331 1.00 88.50 74 HIS A N 1
ATOM 604 C CA . HIS A 1 74 ? -3.573 2.002 14.585 1.00 88.50 74 HIS A CA 1
ATOM 605 C C . HIS A 1 74 ? -3.534 1.027 15.776 1.00 88.50 74 HIS A C 1
ATOM 607 O O . HIS A 1 74 ? -3.005 1.387 16.827 1.00 88.50 74 HIS A O 1
ATOM 613 N N . LEU A 1 75 ? -4.011 -0.211 15.613 1.00 88.25 75 LEU A N 1
ATOM 614 C CA . LEU A 1 75 ? -3.973 -1.246 16.656 1.00 88.25 75 LEU A CA 1
ATOM 615 C C . LEU A 1 75 ? -2.536 -1.680 16.989 1.00 88.25 75 LEU A C 1
ATOM 617 O O . LEU A 1 75 ? -2.228 -1.959 18.144 1.00 88.25 75 LEU A O 1
ATOM 621 N N . LYS A 1 76 ? -1.640 -1.683 15.993 1.00 88.56 76 LYS A N 1
ATOM 622 C CA . LYS A 1 76 ? -0.206 -1.959 16.187 1.00 88.56 76 LYS A CA 1
ATOM 623 C C . LYS A 1 76 ? 0.555 -0.784 16.801 1.00 88.56 76 LYS A C 1
ATOM 625 O O . LYS A 1 76 ? 1.647 -0.969 17.330 1.00 88.56 76 LYS A O 1
ATOM 630 N N . SER A 1 77 ? 0.020 0.433 16.694 1.00 85.19 77 SER A N 1
ATOM 631 C CA . SER A 1 77 ? 0.677 1.637 17.201 1.00 85.19 77 SER A CA 1
ATOM 632 C C . SER A 1 77 ? 0.837 1.589 18.722 1.00 85.19 77 SER A C 1
ATOM 634 O O . SER A 1 77 ? 0.097 0.890 19.411 1.00 85.19 77 SER A O 1
ATOM 636 N N . LYS A 1 78 ? 1.744 2.412 19.267 1.00 76.69 78 LYS A N 1
ATOM 637 C CA . LYS A 1 78 ? 2.007 2.509 20.716 1.00 76.69 78 LYS A CA 1
ATOM 638 C C . LYS A 1 78 ? 0.768 2.815 21.574 1.00 76.69 78 LYS A C 1
ATOM 640 O O . LYS A 1 78 ? 0.831 2.633 22.780 1.00 76.69 78 LYS A O 1
ATOM 645 N N . LYS A 1 79 ? -0.342 3.271 20.976 1.00 79.81 79 LYS A N 1
ATOM 646 C CA . LYS A 1 79 ? -1.607 3.505 21.691 1.00 79.81 79 LYS A CA 1
ATOM 647 C C . LYS A 1 79 ? -2.291 2.210 22.146 1.00 79.81 79 LYS A C 1
ATOM 649 O O . LYS A 1 79 ? -2.977 2.234 23.158 1.00 79.81 79 LYS A O 1
ATOM 654 N N . HIS A 1 80 ? -2.123 1.115 21.402 1.00 84.56 80 HIS A N 1
ATOM 655 C CA . HIS A 1 80 ? -2.768 -0.172 21.695 1.00 84.56 80 HIS A CA 1
ATOM 656 C C . HIS A 1 80 ? -1.783 -1.342 21.753 1.00 84.56 80 HIS A C 1
ATOM 658 O O . HIS A 1 80 ? -1.996 -2.261 22.533 1.00 84.56 80 HIS A O 1
ATOM 664 N N . GLY A 1 81 ? -0.697 -1.310 20.974 1.00 85.31 81 GLY A N 1
ATOM 665 C CA . GLY A 1 81 ? 0.392 -2.286 21.058 1.00 85.31 81 GLY A CA 1
ATOM 666 C C . G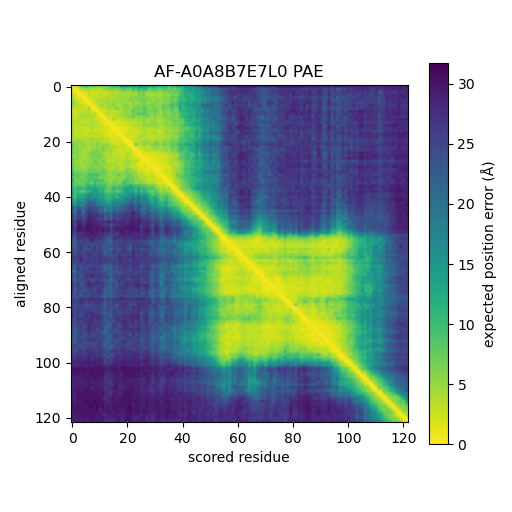LY A 1 81 ? -0.029 -3.735 20.801 1.00 85.31 81 GLY A C 1
ATOM 667 O O . GLY A 1 81 ? 0.634 -4.652 21.282 1.00 85.31 81 GLY A O 1
ATOM 668 N N . ILE A 1 82 ? -1.122 -3.957 20.066 1.00 86.88 82 ILE A N 1
ATOM 669 C CA . ILE A 1 82 ? -1.689 -5.293 19.871 1.00 86.88 82 ILE A CA 1
ATOM 670 C C . ILE A 1 82 ? -0.812 -6.076 18.896 1.00 86.88 82 ILE A C 1
ATOM 672 O O . ILE A 1 82 ? -0.550 -5.640 17.768 1.00 86.88 82 ILE A O 1
ATOM 676 N N . LYS A 1 83 ? -0.354 -7.248 19.344 1.00 88.12 83 LYS A N 1
ATOM 677 C CA . LYS A 1 83 ? 0.425 -8.176 18.522 1.00 88.12 83 LYS A CA 1
ATOM 678 C C . LYS A 1 83 ? -0.464 -8.831 17.469 1.00 88.12 83 LYS A C 1
ATOM 680 O O . LYS A 1 83 ? -1.667 -8.981 17.644 1.00 88.12 83 LYS A O 1
ATOM 685 N N . ILE A 1 84 ? 0.145 -9.222 16.355 1.00 88.62 84 ILE A N 1
ATOM 686 C CA . ILE A 1 84 ? -0.558 -9.943 15.292 1.00 88.62 84 ILE A CA 1
ATOM 687 C C . ILE A 1 84 ? -0.924 -11.333 15.827 1.00 88.62 84 ILE A C 1
ATOM 689 O O . ILE A 1 84 ? -0.041 -12.081 16.232 1.00 88.62 84 ILE A O 1
ATOM 693 N N . GLY A 1 85 ? -2.219 -11.641 15.830 1.00 89.38 85 GLY A N 1
ATOM 694 C CA . GLY A 1 85 ? -2.809 -12.879 16.336 1.00 89.38 85 GLY A CA 1
ATOM 695 C C . GLY A 1 85 ? -4.329 -12.862 16.154 1.00 89.38 85 GLY A C 1
ATOM 696 O O . GLY A 1 85 ? -4.870 -11.944 15.531 1.00 89.38 85 GLY A O 1
ATOM 697 N N . ASP A 1 86 ? -5.034 -13.844 16.706 1.00 89.38 86 ASP A N 1
ATOM 698 C CA . ASP A 1 86 ? -6.483 -13.990 16.495 1.00 89.38 86 ASP A CA 1
ATOM 699 C C . ASP A 1 86 ? -7.296 -12.818 17.059 1.00 89.38 86 ASP A C 1
ATOM 701 O O . ASP A 1 86 ? -8.259 -12.358 16.437 1.00 89.38 86 ASP A O 1
ATOM 705 N N . GLU A 1 87 ? -6.861 -12.256 18.187 1.00 87.69 87 GLU A N 1
ATOM 706 C CA . GLU A 1 87 ? -7.456 -11.056 18.783 1.00 87.69 87 GLU A CA 1
ATOM 707 C C . GLU A 1 87 ? -7.357 -9.848 17.844 1.00 87.69 87 GLU A C 1
ATOM 709 O O . GLU A 1 87 ? -8.333 -9.125 17.633 1.00 87.69 87 GLU A O 1
ATOM 714 N N . TYR A 1 88 ? -6.203 -9.665 17.197 1.00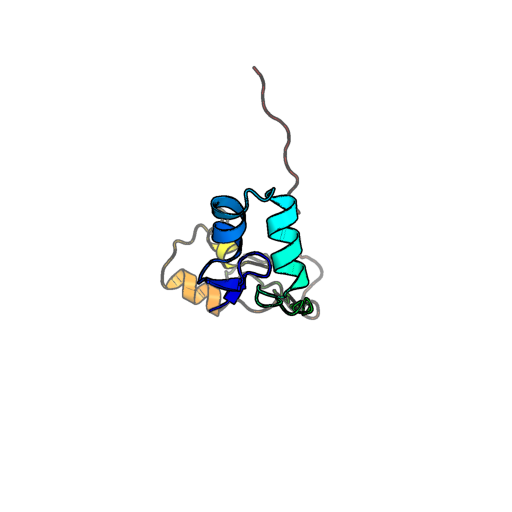 90.25 88 TYR A N 1
ATOM 715 C CA . TYR A 1 88 ? -5.987 -8.595 16.223 1.00 90.25 88 TYR A CA 1
ATOM 716 C C . TYR A 1 88 ? -6.946 -8.710 15.036 1.00 90.25 88 TYR A C 1
ATOM 718 O O . TYR A 1 88 ? -7.570 -7.723 14.638 1.00 90.25 88 TYR A O 1
ATOM 726 N N . TYR A 1 89 ? -7.107 -9.914 14.482 1.00 89.75 89 TYR A N 1
ATOM 727 C CA . TYR A 1 89 ? -8.028 -10.136 13.367 1.00 89.75 89 TYR A CA 1
ATOM 728 C C . TYR A 1 89 ? -9.495 -10.000 13.786 1.00 89.75 89 TYR A C 1
ATOM 730 O O . TYR A 1 89 ? -10.303 -9.485 13.009 1.00 89.75 89 TYR A O 1
ATOM 738 N N . SER A 1 90 ? -9.837 -10.394 15.011 1.00 90.44 90 SER A N 1
ATOM 739 C CA . SER A 1 90 ? -11.181 -10.220 15.573 1.00 90.44 90 SER A CA 1
ATOM 740 C C . SER A 1 90 ? -11.537 -8.739 15.724 1.00 90.44 90 SER A C 1
ATOM 742 O O . SER A 1 90 ? -12.618 -8.319 15.310 1.00 90.44 90 SER A O 1
ATOM 744 N N . LEU A 1 91 ? -10.595 -7.918 16.198 1.00 88.50 91 LEU A N 1
ATOM 745 C CA . LEU A 1 91 ? -10.754 -6.463 16.280 1.00 88.50 91 LEU A CA 1
ATOM 746 C C . LEU A 1 91 ? -10.853 -5.810 14.895 1.00 88.50 91 LEU A C 1
ATOM 748 O O . LEU A 1 91 ? -11.680 -4.930 14.664 1.00 88.50 91 LEU A O 1
ATOM 752 N N . LEU A 1 92 ? -10.057 -6.258 13.922 1.00 87.81 92 LEU A N 1
ATOM 753 C CA . LEU A 1 92 ? -10.175 -5.757 12.550 1.00 87.81 92 LEU A 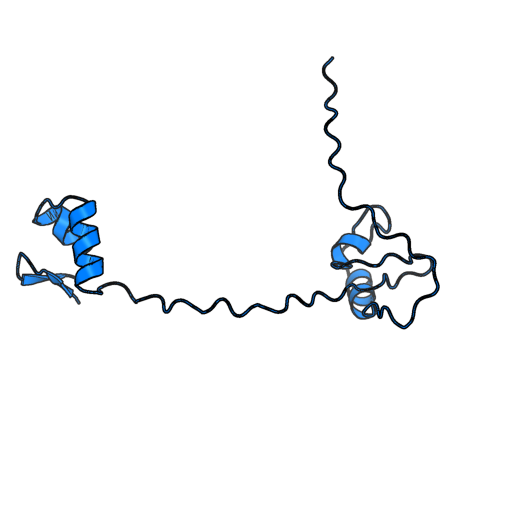CA 1
ATOM 754 C C . LEU A 1 92 ? -11.555 -6.020 11.935 1.00 87.81 92 LEU A C 1
ATOM 756 O O . LEU A 1 92 ? -12.044 -5.184 11.169 1.00 87.81 92 LEU A O 1
ATOM 760 N N . LYS A 1 93 ? -12.167 -7.166 12.259 1.00 87.50 93 LYS A N 1
ATOM 761 C CA . LYS A 1 93 ? -13.514 -7.531 11.803 1.00 87.50 93 LYS A CA 1
ATOM 762 C C . LYS A 1 93 ? -14.606 -6.738 12.522 1.00 87.50 93 LYS A C 1
ATOM 764 O O . LYS A 1 93 ? -15.580 -6.362 11.879 1.00 87.50 93 LYS A O 1
ATOM 769 N N . SER A 1 94 ? -14.449 -6.460 13.817 1.00 86.62 94 SER A N 1
ATOM 770 C CA . SER A 1 94 ? -15.442 -5.705 14.597 1.00 86.62 94 SER A CA 1
ATOM 771 C C . SER A 1 94 ? -15.449 -4.201 14.296 1.00 86.62 94 SER A C 1
ATOM 773 O O . SER A 1 94 ? -16.431 -3.513 14.579 1.00 86.62 94 SER A O 1
ATOM 775 N N . ALA A 1 95 ? -14.384 -3.678 13.686 1.00 85.94 95 ALA A N 1
ATOM 776 C CA . ALA A 1 95 ? -14.268 -2.270 13.339 1.00 85.94 95 ALA A CA 1
ATOM 777 C C . ALA A 1 95 ? -15.267 -1.812 12.257 1.00 85.94 95 ALA A C 1
ATOM 779 O O . ALA A 1 95 ? -15.166 -2.180 11.079 1.00 85.94 95 ALA A O 1
ATOM 780 N N . LYS A 1 96 ? -16.185 -0.919 12.646 1.00 83.00 96 LYS A N 1
ATOM 781 C CA . LYS A 1 96 ? -17.210 -0.337 11.767 1.00 83.00 96 LYS A CA 1
ATOM 782 C C . LYS A 1 96 ? -16.684 0.856 10.962 1.00 83.00 96 LYS A C 1
ATOM 784 O O . LYS A 1 96 ? -15.740 1.548 11.356 1.00 83.00 96 LYS A O 1
ATOM 789 N N . HIS A 1 97 ? -17.305 1.094 9.807 1.00 83.25 97 HIS A N 1
ATOM 790 C CA . HIS A 1 97 ? -17.058 2.300 9.019 1.00 83.25 97 HIS A CA 1
ATOM 791 C C . HIS A 1 97 ? -17.537 3.524 9.799 1.00 83.25 97 HIS A C 1
ATOM 793 O O . HIS A 1 97 ? -18.577 3.483 10.451 1.00 83.25 97 HIS A O 1
ATOM 799 N N . PHE A 1 98 ? -16.752 4.594 9.746 1.00 77.44 98 PHE A N 1
ATOM 800 C CA . PHE A 1 98 ? -17.123 5.858 10.349 1.00 77.44 98 PHE A CA 1
ATOM 801 C C . PHE A 1 98 ? -18.151 6.553 9.456 1.00 77.44 98 PHE A C 1
ATOM 803 O O . PHE A 1 98 ? -17.853 6.881 8.304 1.00 77.44 98 PHE A O 1
ATOM 810 N N . ASP A 1 99 ? -19.347 6.763 9.997 1.00 70.62 99 ASP A N 1
ATOM 811 C CA . ASP A 1 99 ? -20.397 7.557 9.374 1.00 70.62 99 ASP A CA 1
ATOM 812 C C . ASP A 1 99 ? -20.370 8.968 9.971 1.00 70.62 99 ASP A C 1
ATOM 814 O O . ASP A 1 99 ? -20.521 9.153 11.180 1.00 70.62 99 ASP A O 1
ATOM 818 N N . PHE A 1 100 ? -20.156 9.971 9.119 1.00 64.12 100 PHE A N 1
ATOM 819 C CA . PHE A 1 100 ? -20.131 11.377 9.526 1.00 64.12 100 PHE A CA 1
ATOM 820 C C . PHE A 1 100 ? -21.482 11.850 10.074 1.00 64.12 100 PHE A C 1
ATOM 822 O O . PHE A 1 100 ? -21.512 12.805 10.845 1.00 64.12 100 PHE A O 1
ATOM 829 N N . ASN A 1 101 ? -22.578 11.177 9.715 1.00 61.72 101 ASN A N 1
ATOM 830 C CA . ASN A 1 101 ? -23.926 11.554 10.132 1.00 61.72 101 ASN A CA 1
ATOM 831 C C . ASN A 1 101 ? -24.285 11.059 11.542 1.00 61.72 101 ASN A C 1
ATOM 833 O O . ASN A 1 101 ? -25.315 11.457 12.077 1.00 61.72 101 ASN A O 1
ATOM 837 N N . LEU A 1 102 ? -23.454 10.202 12.148 1.00 55.03 102 LEU A N 1
ATOM 838 C CA . LEU A 1 102 ? -23.747 9.553 13.429 1.00 55.03 102 LEU A CA 1
ATOM 839 C C . LEU A 1 102 ? -22.956 10.104 14.624 1.00 55.03 102 LEU A C 1
ATOM 841 O O . LEU A 1 102 ? -23.157 9.596 15.726 1.00 55.03 102 LEU A O 1
ATOM 845 N N . ASN A 1 103 ? -22.081 11.114 14.469 1.00 56.16 103 ASN A N 1
ATOM 846 C CA . ASN A 1 103 ? -21.163 11.476 15.560 1.00 56.16 103 ASN A CA 1
ATOM 847 C C . ASN A 1 103 ? -21.415 12.833 16.263 1.00 56.16 103 ASN A C 1
ATOM 849 O O . ASN A 1 103 ? -21.592 13.854 15.594 1.00 56.16 103 ASN A O 1
ATOM 853 N N . PRO A 1 104 ? -21.344 12.876 17.615 1.00 46.38 104 PRO A N 1
ATOM 854 C CA . PRO A 1 104 ? -21.348 14.103 18.409 1.00 46.38 104 PRO A CA 1
ATOM 855 C C . PRO A 1 104 ? -20.058 14.919 18.215 1.00 46.38 104 PRO A C 1
ATOM 857 O O . PRO A 1 104 ? -19.000 14.393 17.874 1.00 46.38 104 PRO A O 1
ATOM 860 N N . LYS A 1 105 ? -20.172 16.232 18.451 1.00 50.03 105 LYS A N 1
ATOM 861 C CA . LYS A 1 105 ? -19.285 17.350 18.057 1.00 50.03 105 LYS A CA 1
ATOM 862 C C . LYS A 1 105 ? -17.821 17.329 18.555 1.00 50.03 105 LYS A C 1
ATOM 864 O O . LYS A 1 105 ? -17.167 18.364 18.504 1.00 50.03 105 LYS A O 1
ATOM 869 N N . ASN A 1 106 ? -17.276 16.210 19.033 1.00 50.69 106 ASN A N 1
ATOM 870 C CA . ASN A 1 106 ? -15.943 16.175 19.641 1.00 50.69 106 ASN A CA 1
ATOM 871 C C . ASN A 1 106 ? -15.122 14.968 19.155 1.00 50.69 106 ASN A C 1
ATOM 873 O O . ASN A 1 106 ? -15.003 13.954 19.836 1.00 50.69 106 ASN A O 1
ATOM 877 N N . ILE A 1 107 ? -14.573 15.063 17.941 1.00 55.00 107 ILE A N 1
ATOM 878 C CA . ILE A 1 107 ? -13.591 14.100 17.429 1.00 55.00 107 ILE A CA 1
ATOM 879 C C . ILE A 1 107 ? -12.271 14.837 17.266 1.00 55.00 107 ILE A C 1
ATOM 881 O O . ILE A 1 107 ? -12.135 15.689 16.390 1.00 55.00 107 ILE A O 1
ATOM 885 N N . GLN A 1 108 ? -11.279 14.478 18.079 1.00 55.53 108 GLN A N 1
ATOM 886 C CA . GLN A 1 108 ? -9.895 14.836 17.798 1.00 55.53 108 GLN A CA 1
ATOM 887 C C . GLN A 1 108 ? -9.448 14.073 16.549 1.00 55.53 108 GLN A C 1
ATOM 889 O O . GLN A 1 108 ? -9.160 12.873 16.593 1.00 55.53 108 GLN A O 1
ATOM 894 N N . GLU A 1 109 ? -9.412 14.763 15.409 1.00 54.31 109 GLU A N 1
ATOM 895 C CA . GLU A 1 109 ? -8.736 14.242 14.231 1.00 54.31 109 GLU A CA 1
ATOM 896 C C . GLU A 1 109 ? -7.266 13.978 14.580 1.00 54.31 109 GLU A C 1
ATOM 898 O O . GLU A 1 109 ? -6.580 14.815 15.166 1.00 54.31 109 GLU A O 1
ATOM 903 N N . SER A 1 110 ? -6.776 12.785 14.237 1.00 50.25 110 SER A N 1
ATOM 904 C CA . SER A 1 110 ? -5.376 12.431 14.458 1.00 50.25 110 SER A CA 1
ATOM 905 C C . SER A 1 110 ? -4.477 13.464 13.758 1.00 50.25 110 SER A C 1
ATOM 907 O O . SER A 1 110 ? -4.734 13.760 12.585 1.00 50.25 110 SER A O 1
ATOM 909 N N . PRO A 1 111 ? -3.425 13.995 14.413 1.00 45.91 111 PRO A N 1
ATOM 910 C CA . PRO A 1 111 ? -2.613 15.059 13.838 1.00 45.91 111 PRO A CA 1
ATOM 911 C C . PRO A 1 111 ? -2.056 14.618 12.485 1.00 45.91 111 PRO A C 1
ATOM 913 O O . PRO A 1 111 ? -1.409 13.570 12.376 1.00 45.91 111 PRO A O 1
ATOM 916 N N . LYS A 1 112 ? -2.325 15.404 11.437 1.00 49.84 112 LYS A N 1
ATOM 917 C CA . LYS A 1 112 ? -1.623 15.266 10.158 1.00 49.84 112 LYS A CA 1
ATOM 918 C C . LYS A 1 112 ? -0.132 15.383 10.473 1.00 49.84 112 LYS A C 1
ATOM 920 O O . LYS A 1 112 ? 0.258 16.318 11.161 1.00 49.84 112 LYS A O 1
ATOM 925 N N . LYS A 1 113 ? 0.660 14.404 10.023 1.00 41.66 113 LYS A N 1
ATOM 926 C CA . LYS A 1 113 ? 2.112 14.298 10.233 1.00 41.66 113 LYS A CA 1
ATOM 927 C C . LYS A 1 113 ? 2.787 15.669 10.085 1.00 41.66 113 LYS A C 1
ATOM 929 O O . LYS A 1 113 ? 3.035 16.112 8.968 1.00 41.66 113 LYS A O 1
ATOM 934 N N . PHE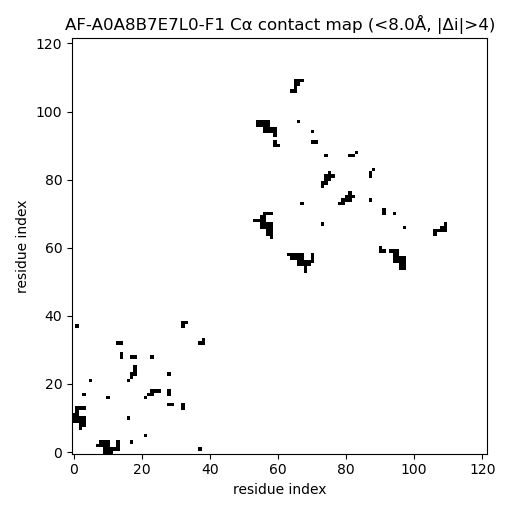 A 1 114 ? 3.069 16.323 11.208 1.00 36.00 114 PHE A N 1
ATOM 935 C CA . PHE A 1 114 ? 3.974 17.458 11.265 1.00 36.00 114 PHE A CA 1
ATOM 936 C C . PHE A 1 114 ? 5.366 16.843 11.365 1.00 36.00 114 PHE A C 1
ATOM 938 O O . PHE A 1 114 ? 5.724 16.249 12.383 1.00 36.00 114 PHE A O 1
ATOM 945 N N . TRP A 1 115 ? 6.091 16.843 10.251 1.00 36.06 115 TRP A N 1
ATOM 946 C CA . TRP A 1 115 ? 7.477 16.404 10.228 1.00 36.06 115 TRP A CA 1
ATOM 947 C C . TRP A 1 115 ? 8.278 17.348 11.125 1.00 36.06 115 TRP A C 1
ATOM 949 O O . TRP A 1 115 ? 8.460 18.515 10.793 1.00 36.06 115 TRP A O 1
ATOM 959 N N . PHE A 1 116 ? 8.733 16.854 12.274 1.00 36.19 116 PHE A N 1
ATOM 960 C CA . PHE A 1 116 ? 9.759 17.532 13.056 1.00 36.19 116 PHE A CA 1
ATOM 961 C C . PHE A 1 116 ? 11.074 17.452 12.273 1.00 36.19 116 PHE A C 1
ATOM 963 O O . PHE A 1 116 ? 11.719 16.406 12.240 1.00 36.19 116 PHE A O 1
ATOM 970 N N . VAL A 1 117 ? 11.473 18.555 11.642 1.00 45.56 117 VAL A N 1
ATOM 971 C CA . VAL A 1 117 ? 12.884 18.815 11.343 1.00 45.56 117 VAL A CA 1
ATOM 972 C C . VAL A 1 117 ? 13.435 19.578 12.533 1.00 45.56 117 VAL A C 1
ATOM 974 O O . VAL A 1 117 ? 13.366 20.797 12.559 1.00 45.56 117 VAL A O 1
ATOM 977 N N . LEU A 1 118 ? 13.960 18.861 13.520 1.00 39.31 118 LEU A N 1
ATOM 978 C CA . LEU A 1 118 ? 14.979 19.389 14.423 1.00 39.31 118 LEU A CA 1
ATOM 979 C C . LEU A 1 118 ? 15.936 18.241 14.745 1.00 39.31 118 LEU A C 1
ATOM 981 O O . LEU A 1 118 ? 15.751 17.480 15.692 1.00 39.31 118 LEU A O 1
ATOM 985 N N . SER A 1 119 ? 16.940 18.084 13.884 1.00 37.72 119 SER A N 1
ATOM 986 C CA . SER A 1 119 ? 18.152 17.342 14.219 1.00 37.72 119 SER A CA 1
ATOM 987 C C . SER A 1 119 ? 18.918 18.109 15.301 1.00 37.72 119 SER A C 1
ATOM 989 O O . SER A 1 119 ? 19.129 19.310 15.133 1.00 37.72 119 SER A O 1
ATOM 991 N N . PRO A 1 120 ? 19.400 17.453 16.367 1.00 42.09 120 PRO A N 1
ATOM 992 C CA . PRO A 1 120 ? 20.390 18.048 17.246 1.00 42.09 120 PRO A CA 1
ATOM 993 C C . PRO A 1 120 ? 21.764 17.896 16.584 1.00 42.09 120 PRO A C 1
ATOM 995 O O . PRO A 1 120 ? 22.231 16.776 16.365 1.00 42.09 120 PRO A O 1
ATOM 998 N N . LYS A 1 121 ? 22.423 19.008 16.250 1.00 47.06 121 LYS A N 1
ATOM 999 C CA . LYS A 1 121 ? 23.883 19.007 16.120 1.00 47.06 121 LYS A CA 1
ATOM 1000 C C . LYS A 1 121 ? 24.462 19.498 17.443 1.00 47.06 121 LYS A C 1
ATOM 1002 O O . LYS A 1 121 ? 24.060 20.550 17.932 1.00 47.06 121 LYS A O 1
ATOM 1007 N N . LYS A 1 122 ? 25.303 18.638 18.016 1.00 50.66 122 LYS A N 1
ATOM 1008 C CA . LYS A 1 122 ? 26.245 18.945 19.092 1.00 50.66 122 LYS A CA 1
ATOM 1009 C C . LYS A 1 122 ? 27.186 20.069 18.679 1.00 50.66 122 LYS A C 1
ATOM 1011 O O . LYS A 1 122 ? 27.433 20.177 17.455 1.00 50.66 122 LYS A O 1
#